Protein AF-A0A7Y9KCM2-F1 (afdb_monomer_lite)

Sequence (159 aa):
MSNALRYLGVLLLFGIGAVHLYEYFADHYRVVPVIGVLFVLNFAGAVVLALALAGPLRSLPGLSSVPVVGRAPHALVALGAIVFSLGTLIGLLISEQGALFGFHEYGYRTTVMLALGLESGVVVVLSAFLALEARRLRPPPGAGGSRASRRDQHVPPHR

pLDDT: mean 86.7, std 14.48, range [54.16, 98.75]

Secondary structure (DSSP, 8-state):
-HHHHHHHHHHHHHHHHHHHHHHHHHT-GGGSTTHHHHHHHHHHHHHHHHHHHHS-GGGSTTGGGSTTTTT-HHHHHHHHHHHHHHHHHHHHHHHHHS-BTTB---S--HHHHHHHHHHHHHHHHHHHHHHHHHHHHSPPTTTTSSSSSSSS--PPPP-

Organism: NCBI:txid46158

Radius of gyration: 23.72 Å; chains: 1; bounding box: 50×42×85 Å

Structure (mmCIF, N/CA/C/O backbone):
data_AF-A0A7Y9KCM2-F1
#
_entry.id   AF-A0A7Y9KCM2-F1
#
loop_
_atom_site.group_PDB
_atom_site.id
_atom_site.type_symbol
_atom_site.label_atom_id
_atom_site.label_alt_id
_atom_site.label_comp_id
_atom_site.label_asym_id
_atom_site.label_entity_id
_atom_site.label_seq_id
_atom_site.pdbx_PDB_ins_code
_atom_site.Cartn_x
_atom_site.Cartn_y
_atom_site.Cartn_z
_atom_site.occupancy
_atom_site.B_iso_or_equiv
_atom_site.auth_seq_id
_atom_site.auth_comp_id
_atom_site.auth_asym_id
_atom_site.auth_atom_id
_atom_site.pdbx_PDB_model_num
ATOM 1 N N . MET A 1 1 ? -17.278 -6.756 12.111 1.00 68.12 1 MET A N 1
ATOM 2 C CA . MET A 1 1 ? -17.131 -6.027 10.829 1.00 68.12 1 MET A CA 1
ATOM 3 C C . MET A 1 1 ? -15.779 -5.333 10.685 1.00 68.12 1 MET A C 1
ATOM 5 O O . MET A 1 1 ? -15.091 -5.670 9.736 1.00 68.12 1 MET A O 1
ATOM 9 N N . SER A 1 2 ? -15.333 -4.452 11.600 1.00 82.75 2 SER A N 1
ATOM 10 C CA . SER A 1 2 ? -14.021 -3.779 11.442 1.00 82.75 2 SER A CA 1
ATOM 11 C C . SER A 1 2 ? -12.842 -4.757 11.351 1.00 82.75 2 SER A C 1
ATOM 13 O O . SER A 1 2 ? -12.011 -4.620 10.464 1.00 82.75 2 SER A O 1
ATOM 15 N N . ASN A 1 3 ? -12.832 -5.828 12.151 1.00 89.31 3 ASN A N 1
ATOM 16 C CA . ASN A 1 3 ? -11.816 -6.881 12.017 1.00 89.31 3 ASN A CA 1
ATOM 17 C C . ASN A 1 3 ? -11.850 -7.610 10.664 1.00 89.31 3 ASN A C 1
ATOM 19 O O . ASN A 1 3 ? -10.796 -7.974 10.163 1.00 89.31 3 ASN A O 1
ATOM 23 N N . ALA A 1 4 ? -13.028 -7.801 10.060 1.00 95.25 4 ALA A N 1
ATOM 24 C CA . ALA A 1 4 ? -13.133 -8.4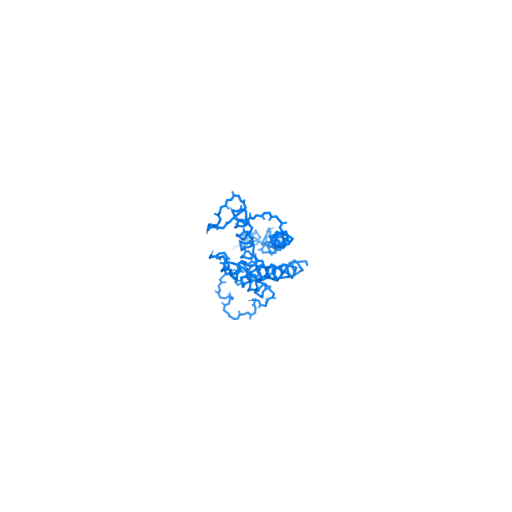38 8.746 1.00 95.25 4 ALA A CA 1
ATOM 25 C C . ALA A 1 4 ? -12.534 -7.540 7.654 1.00 95.25 4 ALA A C 1
ATOM 27 O O . ALA A 1 4 ? -11.733 -8.014 6.859 1.00 95.25 4 ALA A O 1
ATOM 28 N N . LEU A 1 5 ? -12.836 -6.235 7.678 1.00 96.94 5 LEU A N 1
ATOM 29 C CA . LEU A 1 5 ? -12.207 -5.256 6.782 1.00 96.94 5 LEU A CA 1
ATOM 30 C C . LEU A 1 5 ? -10.693 -5.177 7.004 1.00 96.94 5 LEU A C 1
ATOM 32 O O . LEU A 1 5 ? -9.939 -5.127 6.040 1.00 96.94 5 LEU A O 1
ATOM 36 N N . ARG A 1 6 ? -10.237 -5.235 8.263 1.00 96.19 6 ARG A N 1
ATOM 37 C CA . ARG A 1 6 ? -8.809 -5.287 8.596 1.00 96.19 6 ARG A CA 1
ATOM 38 C C . ARG A 1 6 ? -8.132 -6.487 7.937 1.00 96.19 6 ARG A C 1
ATOM 40 O O . ARG A 1 6 ? -7.131 -6.312 7.256 1.00 96.19 6 ARG A O 1
ATOM 47 N N . TYR A 1 7 ? -8.671 -7.692 8.123 1.00 97.62 7 TYR A N 1
ATOM 48 C CA . TYR A 1 7 ? -8.079 -8.907 7.558 1.00 97.62 7 TYR A CA 1
ATOM 49 C C . TYR A 1 7 ? -8.212 -8.989 6.037 1.00 97.62 7 TYR A C 1
ATOM 51 O O . TYR A 1 7 ? -7.297 -9.480 5.385 1.00 97.62 7 TYR A O 1
ATOM 59 N N . LEU A 1 8 ? -9.287 -8.455 5.457 1.00 98.31 8 LEU A N 1
ATOM 60 C CA . LEU A 1 8 ? -9.377 -8.290 4.009 1.00 98.31 8 LEU A CA 1
ATOM 61 C C . LEU A 1 8 ? -8.276 -7.348 3.502 1.00 98.31 8 LEU A C 1
ATOM 63 O O 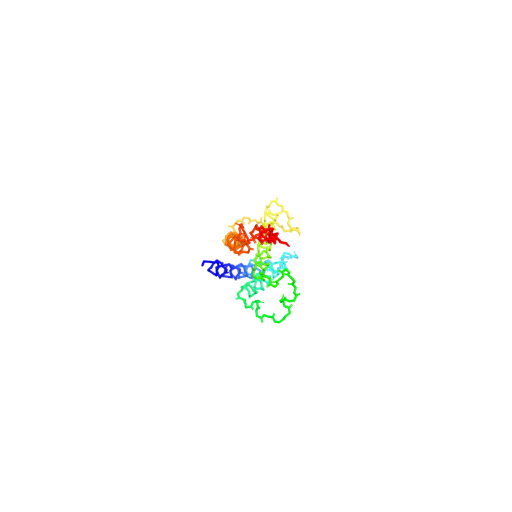. LEU A 1 8 ? -7.585 -7.687 2.551 1.00 98.31 8 LEU A O 1
ATOM 67 N N . GLY A 1 9 ? -8.045 -6.220 4.179 1.00 98.25 9 GLY A N 1
ATOM 68 C CA . GLY A 1 9 ? -6.932 -5.321 3.872 1.00 98.25 9 GLY A CA 1
ATOM 69 C C . GLY A 1 9 ? -5.561 -5.996 3.991 1.00 98.25 9 GLY A C 1
ATOM 70 O O . GLY A 1 9 ? -4.708 -5.779 3.140 1.00 98.25 9 GLY A O 1
ATOM 71 N N . VAL A 1 10 ? -5.363 -6.869 4.986 1.00 98.56 10 VAL A N 1
ATOM 72 C CA . VAL A 1 10 ? -4.147 -7.699 5.109 1.00 98.56 10 VAL A CA 1
ATOM 73 C C . VAL A 1 10 ? -3.969 -8.603 3.887 1.00 98.56 10 VAL A C 1
ATOM 75 O O . VAL A 1 10 ? -2.884 -8.639 3.314 1.00 98.56 10 VAL A O 1
ATOM 78 N N . LEU A 1 11 ? -5.020 -9.317 3.471 1.00 98.69 11 LEU A N 1
ATOM 79 C CA . LEU A 1 11 ? -4.966 -10.196 2.297 1.00 98.69 11 LEU A CA 1
ATOM 80 C C . LEU A 1 11 ? -4.658 -9.412 1.018 1.00 98.69 11 LEU A C 1
ATOM 82 O O . LEU A 1 11 ? -3.822 -9.838 0.226 1.00 98.69 11 LEU A O 1
ATOM 86 N N . LEU A 1 12 ? -5.293 -8.253 0.842 1.00 98.75 12 LEU A N 1
ATOM 87 C CA . LEU A 1 12 ? -5.053 -7.384 -0.306 1.00 98.75 12 LEU A CA 1
ATOM 88 C C . LEU A 1 12 ? -3.611 -6.858 -0.328 1.00 98.75 12 LEU A C 1
ATOM 90 O O . LEU A 1 12 ? -2.978 -6.918 -1.375 1.00 98.75 12 LEU A O 1
ATOM 94 N N . LEU A 1 13 ? -3.055 -6.427 0.811 1.00 98.75 13 LEU A N 1
ATOM 95 C CA . LEU A 1 13 ? -1.654 -5.994 0.911 1.00 98.75 13 LEU A CA 1
ATOM 96 C C . LEU A 1 13 ? -0.669 -7.122 0.572 1.00 98.75 13 LEU A C 1
ATOM 98 O O . LEU A 1 13 ? 0.304 -6.889 -0.142 1.00 98.75 13 LEU A O 1
ATOM 102 N N . PHE A 1 14 ? -0.928 -8.357 1.016 1.00 98.69 14 PHE A N 1
ATOM 103 C CA . PHE A 1 14 ? -0.125 -9.502 0.573 1.00 98.69 14 PHE A CA 1
ATOM 104 C C . PHE A 1 14 ? -0.248 -9.746 -0.934 1.00 98.69 14 PHE A C 1
ATOM 106 O O . PHE A 1 14 ? 0.758 -10.036 -1.578 1.00 98.69 14 PHE A O 1
ATOM 113 N N . GLY A 1 15 ? -1.445 -9.578 -1.501 1.00 98.56 15 GLY A N 1
ATOM 114 C CA . GLY A 1 15 ? -1.663 -9.608 -2.946 1.00 98.56 15 GLY A CA 1
ATOM 115 C C . GLY A 1 15 ? -0.822 -8.563 -3.683 1.00 98.56 15 GLY A C 1
ATOM 116 O O . GLY A 1 15 ? -0.124 -8.913 -4.629 1.00 98.56 15 GLY A O 1
ATOM 117 N N . ILE A 1 16 ? -0.829 -7.306 -3.220 1.00 98.62 16 ILE A N 1
ATOM 118 C CA . ILE A 1 16 ? -0.015 -6.216 -3.787 1.00 98.62 16 ILE A CA 1
ATOM 119 C C . ILE A 1 16 ? 1.460 -6.603 -3.774 1.00 98.62 16 ILE A C 1
ATOM 121 O O . ILE A 1 16 ? 2.130 -6.495 -4.800 1.00 98.62 16 ILE A O 1
ATOM 125 N N . GLY A 1 17 ? 1.955 -7.089 -2.632 1.00 98.19 17 GLY A N 1
ATOM 126 C CA . GLY A 1 17 ? 3.339 -7.528 -2.511 1.00 98.19 17 GLY A CA 1
ATOM 127 C C . GLY A 1 17 ? 3.674 -8.647 -3.498 1.00 98.19 17 GLY A C 1
ATOM 128 O O . GLY A 1 17 ? 4.680 -8.563 -4.199 1.00 98.19 17 GLY A O 1
ATOM 129 N N . ALA A 1 18 ? 2.822 -9.669 -3.599 1.00 98.31 18 ALA A N 1
ATOM 130 C CA . ALA A 1 18 ? 3.027 -10.780 -4.523 1.00 98.31 18 ALA A CA 1
ATOM 131 C C . ALA A 1 18 ? 3.079 -10.320 -5.989 1.00 98.31 18 ALA A C 1
ATOM 133 O O . ALA A 1 18 ? 3.964 -10.757 -6.723 1.00 98.31 18 ALA A O 1
ATOM 134 N N . VAL A 1 19 ? 2.181 -9.419 -6.402 1.00 97.81 19 VAL A N 1
ATOM 135 C CA . VAL A 1 19 ? 2.162 -8.877 -7.770 1.00 97.81 19 VAL A CA 1
ATOM 136 C C . VAL A 1 19 ? 3.410 -8.044 -8.048 1.00 97.81 19 VAL A C 1
ATOM 138 O O . VAL A 1 19 ? 4.078 -8.294 -9.041 1.00 97.81 19 VAL A O 1
ATOM 141 N N . HIS A 1 20 ? 3.809 -7.149 -7.145 1.00 96.94 20 HIS A N 1
ATOM 142 C CA . HIS A 1 20 ? 5.019 -6.345 -7.342 1.00 96.94 20 HIS A CA 1
ATOM 143 C C . HIS A 1 20 ? 6.295 -7.194 -7.382 1.00 96.94 20 HIS A C 1
ATOM 145 O O . HIS A 1 20 ? 7.205 -6.926 -8.165 1.00 96.94 20 HIS A O 1
ATOM 151 N N . LEU A 1 21 ? 6.371 -8.246 -6.561 1.00 97.38 21 LEU A N 1
ATOM 152 C CA . LEU A 1 21 ? 7.485 -9.189 -6.611 1.00 97.38 21 LEU A CA 1
ATOM 153 C C . LEU A 1 21 ? 7.494 -9.974 -7.929 1.00 97.38 21 LEU A C 1
ATOM 155 O O . LEU A 1 21 ? 8.562 -10.220 -8.490 1.00 97.38 21 LEU A O 1
ATOM 159 N N . TYR A 1 22 ? 6.316 -10.355 -8.429 1.00 97.12 22 TYR A N 1
ATOM 160 C CA . TYR A 1 22 ? 6.182 -10.988 -9.735 1.00 97.12 22 TYR A CA 1
ATOM 161 C C . TYR A 1 22 ? 6.661 -10.053 -10.847 1.00 97.12 22 TYR A C 1
ATOM 163 O O . TYR A 1 22 ? 7.543 -10.435 -11.606 1.00 97.12 22 TYR A O 1
ATOM 171 N N . GLU A 1 23 ? 6.163 -8.819 -10.901 1.00 93.62 23 GLU A N 1
ATOM 172 C CA . GLU A 1 23 ? 6.520 -7.828 -11.923 1.00 93.62 23 GLU A CA 1
ATOM 173 C C . GLU A 1 23 ? 8.020 -7.484 -11.894 1.00 93.62 23 GLU A C 1
ATOM 175 O O . GLU A 1 23 ? 8.665 -7.362 -12.938 1.00 93.62 23 GLU A O 1
ATOM 180 N N . TYR A 1 24 ? 8.627 -7.444 -10.703 1.00 95.44 24 TYR A N 1
ATOM 181 C CA . TYR A 1 24 ? 10.074 -7.286 -10.550 1.00 95.44 24 TYR A CA 1
ATOM 182 C C . TYR A 1 24 ? 10.872 -8.355 -11.320 1.00 95.44 24 TYR A C 1
ATOM 184 O O . TYR A 1 24 ? 11.844 -8.029 -12.011 1.00 95.44 24 TYR A O 1
ATOM 192 N N . PHE A 1 25 ? 10.472 -9.628 -11.218 1.00 95.00 25 PHE A N 1
ATOM 193 C CA . PHE A 1 25 ? 11.193 -10.750 -11.827 1.00 95.00 25 PHE A CA 1
ATOM 194 C C . PHE A 1 25 ? 10.705 -11.109 -13.232 1.00 95.00 25 PHE A C 1
ATOM 196 O O . PHE A 1 25 ? 11.519 -11.190 -14.152 1.00 95.00 25 PHE A O 1
ATOM 203 N N . ALA A 1 26 ? 9.409 -11.369 -13.387 1.00 89.31 26 ALA A N 1
ATOM 204 C CA . ALA A 1 26 ? 8.801 -11.906 -14.600 1.00 89.31 26 ALA A CA 1
ATOM 205 C C . ALA A 1 26 ? 8.690 -10.853 -15.707 1.00 89.31 26 ALA A C 1
ATOM 207 O O . ALA A 1 26 ? 8.933 -11.157 -16.874 1.00 89.31 26 ALA A O 1
ATOM 208 N N . ASP A 1 27 ? 8.429 -9.600 -15.336 1.00 84.44 27 ASP A N 1
ATOM 209 C CA . ASP A 1 27 ? 8.259 -8.495 -16.287 1.00 84.44 27 ASP A CA 1
ATOM 210 C C . ASP A 1 27 ? 9.510 -7.633 -16.429 1.00 84.44 27 ASP A C 1
ATOM 212 O O . ASP A 1 27 ? 9.494 -6.570 -17.041 1.00 84.44 27 ASP A O 1
ATOM 216 N N . HIS A 1 28 ? 10.632 -8.140 -15.916 1.00 84.62 28 HIS A N 1
ATOM 217 C CA . HIS A 1 28 ? 11.963 -7.581 -16.108 1.00 84.62 28 HIS A CA 1
ATOM 218 C C . HIS A 1 28 ? 12.159 -6.168 -15.528 1.00 84.62 28 HIS A C 1
ATOM 220 O O . HIS A 1 28 ? 13.193 -5.555 -15.797 1.00 84.62 28 HIS A O 1
ATOM 226 N N . TYR A 1 29 ? 11.285 -5.672 -14.641 1.00 89.50 29 TYR A N 1
ATOM 227 C CA . TYR A 1 29 ? 11.518 -4.375 -13.989 1.00 89.50 29 TYR A CA 1
ATOM 228 C C . TYR A 1 29 ? 12.804 -4.338 -13.156 1.00 89.50 29 TYR A C 1
ATOM 230 O O . TYR A 1 29 ? 13.370 -3.264 -12.964 1.00 89.50 29 TYR A O 1
ATOM 238 N N . ARG A 1 30 ? 13.346 -5.491 -12.734 1.00 93.31 30 ARG A N 1
ATOM 239 C CA . ARG A 1 30 ? 14.644 -5.576 -12.040 1.00 93.31 30 ARG A CA 1
ATOM 240 C C . ARG A 1 30 ? 15.817 -4.913 -12.769 1.00 93.31 30 ARG A C 1
ATOM 242 O O . ARG A 1 30 ? 16.774 -4.532 -12.102 1.00 93.31 30 ARG A O 1
ATOM 249 N N . VAL A 1 31 ? 15.781 -4.811 -14.103 1.00 92.94 31 VAL A N 1
ATOM 250 C CA . VAL A 1 31 ? 16.866 -4.185 -14.885 1.00 92.94 31 VAL A CA 1
ATOM 251 C C . VAL A 1 31 ? 16.625 -2.701 -15.163 1.00 92.94 31 VAL A C 1
ATOM 253 O O . VAL A 1 31 ? 17.507 -2.040 -15.704 1.00 92.94 31 VAL A O 1
ATOM 256 N N . VAL A 1 32 ? 15.457 -2.167 -14.795 1.00 91.62 32 VAL A N 1
ATOM 257 C CA . VAL A 1 32 ? 15.117 -0.757 -14.993 1.00 91.62 32 VAL A CA 1
ATOM 258 C C . VAL A 1 32 ? 15.674 0.057 -13.817 1.00 91.62 32 VAL A C 1
ATOM 260 O O . VAL A 1 32 ? 15.270 -0.176 -12.671 1.00 91.62 32 VAL A O 1
ATOM 263 N N . PRO A 1 33 ? 16.592 1.014 -14.060 1.00 91.94 33 PRO A N 1
ATOM 264 C CA . PRO A 1 33 ? 17.161 1.843 -13.002 1.00 91.94 33 PRO A CA 1
ATOM 265 C C . PRO A 1 33 ? 16.077 2.575 -12.206 1.00 91.94 33 PRO A C 1
ATOM 267 O O . PRO A 1 33 ? 15.114 3.072 -12.782 1.00 91.94 33 PRO A O 1
ATOM 270 N N . VAL A 1 34 ? 16.248 2.658 -10.881 1.00 95.12 34 VAL A N 1
ATOM 271 C CA . VAL A 1 34 ? 15.291 3.225 -9.904 1.00 95.12 34 VAL A CA 1
ATOM 272 C C . VAL A 1 34 ? 13.973 2.447 -9.799 1.00 95.12 34 VAL A C 1
ATOM 274 O O . VAL A 1 34 ? 13.622 2.023 -8.701 1.00 95.12 34 VAL A O 1
ATOM 277 N N . ILE A 1 35 ? 13.277 2.190 -10.908 1.00 93.75 35 ILE A N 1
ATOM 278 C CA . ILE A 1 35 ? 11.983 1.494 -10.937 1.00 93.75 35 ILE A CA 1
ATOM 279 C C . ILE A 1 35 ? 12.085 0.096 -10.334 1.00 93.75 35 ILE A C 1
ATOM 281 O O . ILE A 1 35 ? 11.309 -0.229 -9.441 1.00 93.75 35 ILE A O 1
ATOM 285 N N . GLY A 1 36 ? 13.089 -0.702 -10.711 1.00 93.75 36 GLY A N 1
ATOM 286 C CA . GLY A 1 36 ? 13.277 -2.029 -10.122 1.00 93.75 36 GLY A CA 1
ATOM 287 C C . GLY A 1 36 ? 13.417 -1.985 -8.596 1.00 93.75 36 GLY A C 1
ATOM 288 O O . GLY A 1 36 ? 12.850 -2.819 -7.895 1.00 93.75 36 GLY A O 1
ATOM 289 N N . VAL A 1 37 ? 14.109 -0.975 -8.058 1.00 96.62 37 VAL A N 1
ATOM 290 C CA . VAL A 1 37 ? 14.230 -0.784 -6.603 1.00 96.62 37 VAL A CA 1
ATOM 291 C C . VAL A 1 37 ? 12.878 -0.424 -5.988 1.00 96.62 37 VAL A C 1
ATOM 293 O O . VAL A 1 37 ? 12.524 -0.983 -4.953 1.00 96.62 37 VAL A O 1
ATOM 296 N N . LEU A 1 38 ? 12.097 0.453 -6.627 1.00 96.31 38 LEU A N 1
ATOM 297 C CA . LEU A 1 38 ? 10.756 0.814 -6.159 1.00 96.31 38 LEU A CA 1
ATOM 298 C C . LEU A 1 38 ? 9.819 -0.395 -6.098 1.00 96.31 38 LEU A C 1
ATOM 300 O O . LEU A 1 38 ? 9.085 -0.524 -5.126 1.00 96.31 38 LEU A O 1
ATOM 304 N N . PHE A 1 39 ? 9.897 -1.327 -7.048 1.00 96.31 39 PHE A N 1
ATOM 305 C CA . PHE A 1 39 ? 9.127 -2.575 -6.995 1.00 96.31 39 PHE A CA 1
ATOM 306 C C . PHE A 1 39 ? 9.483 -3.441 -5.778 1.00 96.31 39 PHE A C 1
ATOM 308 O O . PHE A 1 39 ? 8.592 -3.959 -5.101 1.00 96.31 39 PHE A O 1
ATOM 315 N N . VAL A 1 40 ? 10.772 -3.550 -5.439 1.00 97.56 40 VAL A N 1
ATOM 316 C CA . VAL A 1 40 ? 11.217 -4.254 -4.223 1.00 97.56 40 VAL A CA 1
ATOM 317 C C . VAL A 1 40 ? 10.744 -3.529 -2.963 1.00 97.56 40 VAL A C 1
ATOM 319 O O . VAL A 1 40 ? 10.292 -4.176 -2.017 1.00 97.56 40 VAL A O 1
ATOM 322 N N . LEU A 1 41 ? 10.815 -2.196 -2.944 1.00 98.12 41 LEU A N 1
ATOM 323 C CA . LEU A 1 41 ? 10.319 -1.391 -1.827 1.00 98.12 41 LEU A CA 1
ATOM 324 C C . LEU A 1 41 ? 8.798 -1.497 -1.679 1.00 98.12 41 LEU A C 1
ATOM 326 O O . LEU A 1 41 ? 8.320 -1.579 -0.550 1.00 98.12 41 LEU A O 1
ATOM 330 N N . ASN A 1 42 ? 8.046 -1.567 -2.779 1.00 97.88 42 ASN A N 1
ATOM 331 C CA . ASN A 1 42 ? 6.604 -1.788 -2.752 1.00 97.88 42 ASN A CA 1
ATOM 332 C C . ASN A 1 42 ? 6.277 -3.173 -2.193 1.00 97.88 42 ASN A C 1
ATOM 334 O O . ASN A 1 42 ? 5.441 -3.288 -1.298 1.00 97.88 42 ASN A O 1
ATOM 338 N N . PHE A 1 43 ? 6.982 -4.216 -2.640 1.00 98.25 43 PHE A N 1
ATOM 339 C CA . PHE A 1 43 ? 6.848 -5.557 -2.071 1.00 98.25 43 PHE A CA 1
ATOM 340 C C . PHE A 1 43 ? 7.121 -5.567 -0.561 1.00 98.25 43 PHE A C 1
ATOM 342 O O . PHE A 1 43 ? 6.271 -5.992 0.226 1.00 98.25 43 PHE A O 1
ATOM 349 N N . ALA A 1 44 ? 8.288 -5.070 -0.145 1.00 98.50 44 ALA A N 1
ATOM 350 C CA . ALA A 1 44 ? 8.690 -5.064 1.256 1.00 98.50 44 ALA A CA 1
ATOM 351 C C . ALA A 1 44 ? 7.739 -4.214 2.111 1.00 98.50 44 ALA A C 1
ATOM 353 O O . ALA A 1 44 ? 7.305 -4.652 3.177 1.00 98.50 44 ALA A O 1
ATOM 354 N N . GLY A 1 45 ? 7.369 -3.027 1.627 1.00 98.50 45 GLY A N 1
ATOM 355 C CA . GLY A 1 45 ? 6.434 -2.119 2.281 1.00 98.50 45 GLY A CA 1
ATOM 356 C C . GLY A 1 45 ? 5.060 -2.752 2.473 1.00 98.50 45 GLY A C 1
ATOM 357 O O . GLY A 1 45 ? 4.545 -2.761 3.593 1.00 98.50 45 GLY A O 1
ATOM 358 N N . ALA A 1 46 ? 4.500 -3.360 1.425 1.00 98.62 46 ALA A N 1
ATOM 359 C CA . ALA A 1 46 ? 3.208 -4.034 1.489 1.00 98.62 46 ALA A CA 1
ATOM 360 C C . ALA A 1 46 ? 3.219 -5.204 2.488 1.00 98.62 46 ALA A C 1
ATOM 362 O O . ALA A 1 46 ? 2.310 -5.311 3.313 1.00 98.62 46 ALA A O 1
ATOM 363 N N . VAL A 1 47 ? 4.271 -6.032 2.489 1.00 98.38 47 VAL A N 1
ATOM 364 C CA . VAL A 1 47 ? 4.430 -7.142 3.447 1.00 98.38 47 VAL A CA 1
ATOM 365 C C . VAL A 1 47 ? 4.553 -6.631 4.882 1.00 98.38 47 VAL A C 1
ATOM 367 O O . VAL A 1 47 ? 3.861 -7.128 5.771 1.00 98.38 47 VAL A O 1
ATOM 370 N N . VAL A 1 48 ? 5.390 -5.620 5.130 1.00 98.25 48 VAL A N 1
ATOM 371 C CA . VAL A 1 48 ? 5.564 -5.036 6.469 1.00 98.25 48 VAL A CA 1
ATOM 372 C C . VAL A 1 48 ? 4.248 -4.451 6.979 1.00 98.25 48 VAL A C 1
ATOM 374 O O . VAL A 1 48 ? 3.862 -4.714 8.119 1.00 98.25 48 VAL A O 1
ATOM 377 N N . LEU A 1 49 ? 3.524 -3.709 6.140 1.00 98.25 49 LEU A N 1
ATOM 378 C CA . LEU A 1 49 ? 2.222 -3.142 6.488 1.00 98.25 49 LEU A CA 1
ATOM 379 C C . LEU A 1 49 ? 1.172 -4.231 6.736 1.00 98.25 49 LEU A C 1
ATOM 381 O O . LEU A 1 49 ? 0.411 -4.119 7.697 1.00 98.25 49 LEU A O 1
ATOM 385 N N . ALA A 1 50 ? 1.153 -5.303 5.938 1.00 98.00 50 ALA A N 1
ATOM 386 C CA . ALA A 1 50 ? 0.258 -6.441 6.137 1.00 98.00 50 ALA A CA 1
ATOM 387 C C . ALA A 1 50 ? 0.520 -7.135 7.481 1.00 98.00 50 ALA A C 1
ATOM 389 O O . ALA A 1 50 ? -0.412 -7.368 8.255 1.00 98.00 50 ALA A O 1
ATOM 390 N N . LEU A 1 51 ? 1.788 -7.413 7.797 1.00 96.62 51 LEU A N 1
ATOM 391 C CA . LEU A 1 51 ? 2.196 -8.037 9.056 1.00 96.62 51 LEU A CA 1
ATOM 392 C C . LEU A 1 51 ? 1.888 -7.141 10.257 1.00 96.62 51 LEU A C 1
ATOM 394 O O . LEU A 1 51 ? 1.323 -7.614 11.245 1.00 96.62 51 LEU A O 1
ATOM 398 N N . ALA A 1 52 ? 2.193 -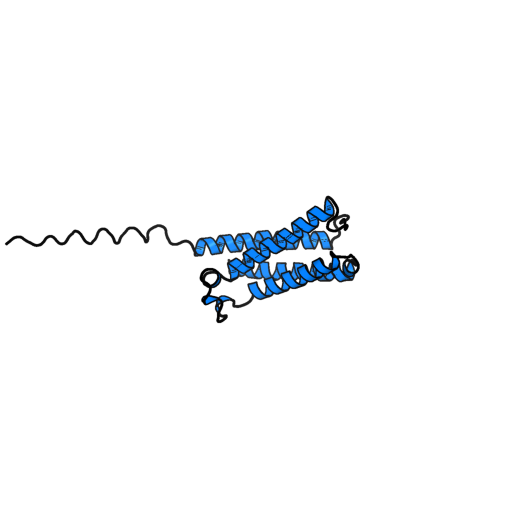5.845 10.165 1.00 94.88 52 ALA A N 1
ATOM 399 C CA . ALA A 1 52 ? 1.860 -4.877 11.203 1.00 94.88 52 ALA A CA 1
ATOM 400 C C . ALA A 1 52 ? 0.343 -4.814 11.427 1.00 94.88 52 ALA A C 1
ATOM 402 O O . ALA A 1 52 ? -0.125 -4.853 12.565 1.00 94.88 52 ALA A O 1
ATOM 403 N N . LEU A 1 53 ? -0.444 -4.780 10.349 1.00 94.94 53 LEU A N 1
ATOM 404 C CA . LEU A 1 53 ? -1.897 -4.713 10.432 1.00 94.94 53 LEU A CA 1
ATOM 405 C C . LEU A 1 53 ? -2.510 -6.014 10.968 1.00 94.94 53 LEU A C 1
ATOM 407 O O . LEU A 1 53 ? -3.515 -5.944 11.677 1.00 94.94 53 LEU A O 1
ATOM 411 N N . ALA A 1 54 ? -1.919 -7.177 10.683 1.00 94.75 54 ALA A N 1
ATOM 412 C CA . ALA A 1 54 ? -2.344 -8.476 11.204 1.00 94.75 54 ALA A CA 1
ATOM 413 C C . ALA A 1 54 ? -1.988 -8.656 12.689 1.00 94.75 54 ALA A C 1
ATOM 415 O O . ALA A 1 54 ? -2.802 -9.174 13.464 1.00 94.75 54 ALA A O 1
ATOM 416 N N . GLY A 1 55 ? -0.800 -8.193 13.083 1.00 90.69 55 GLY A N 1
ATOM 417 C CA . GLY A 1 55 ? -0.198 -8.427 14.389 1.00 90.69 55 GLY A CA 1
ATOM 418 C C . GLY A 1 55 ? -0.927 -7.779 15.578 1.00 90.69 55 GLY A C 1
ATOM 419 O O . GLY A 1 55 ? -1.732 -6.847 15.423 1.00 90.69 55 GLY A O 1
ATOM 420 N N . PRO A 1 56 ? -0.645 -8.249 16.809 1.00 84.44 56 PRO A N 1
ATOM 421 C CA . PRO A 1 56 ? -1.260 -7.751 18.037 1.00 84.44 56 PRO A CA 1
ATOM 422 C C . PRO A 1 56 ? -0.580 -6.462 18.539 1.00 84.44 56 PRO A C 1
ATOM 424 O O . PRO A 1 56 ? -0.045 -6.415 19.643 1.00 84.44 56 PRO A O 1
ATOM 427 N N . LEU A 1 57 ? -0.623 -5.380 17.749 1.00 79.62 57 LEU A N 1
ATOM 428 C CA . LEU A 1 57 ? 0.096 -4.122 18.036 1.00 79.62 57 LEU A CA 1
ATOM 429 C C . LEU A 1 57 ? -0.216 -3.499 19.409 1.00 79.62 57 LEU A C 1
ATOM 431 O O . LEU A 1 57 ? 0.628 -2.819 19.980 1.00 79.62 57 LEU A O 1
ATOM 435 N N . ARG A 1 58 ? -1.419 -3.727 19.953 1.00 70.25 58 ARG A N 1
ATOM 436 C CA . ARG A 1 58 ? -1.817 -3.222 21.281 1.00 70.25 58 ARG A CA 1
ATOM 437 C C . ARG A 1 58 ? -1.107 -3.919 22.443 1.00 70.25 58 ARG A C 1
ATOM 439 O O . ARG A 1 58 ? -1.076 -3.367 23.536 1.00 70.25 58 ARG A O 1
ATOM 446 N N . SER A 1 59 ? -0.569 -5.113 22.213 1.00 66.06 59 SER A N 1
ATOM 447 C CA . SER A 1 59 ? 0.105 -5.928 23.227 1.00 66.06 59 SER A CA 1
ATOM 448 C C . SER A 1 59 ? 1.620 -5.712 23.246 1.00 66.06 59 SER A C 1
ATOM 450 O O . SER A 1 59 ? 2.296 -6.298 24.085 1.00 66.06 59 SER A O 1
ATOM 452 N N . LEU A 1 60 ? 2.161 -4.896 22.332 1.00 69.94 60 LEU A N 1
ATOM 453 C CA . LEU A 1 60 ? 3.594 -4.623 22.254 1.00 69.94 60 LEU A CA 1
ATOM 454 C C . LEU A 1 60 ? 4.017 -3.615 23.340 1.00 69.94 60 LEU A C 1
ATOM 456 O O . LEU A 1 60 ? 3.512 -2.485 23.345 1.00 69.94 60 LEU A O 1
ATOM 460 N N . PRO A 1 61 ? 4.955 -3.982 24.237 1.00 58.16 61 PRO A N 1
ATOM 461 C CA . PRO A 1 61 ? 5.496 -3.057 25.227 1.00 58.16 61 PRO A CA 1
ATOM 462 C C . PRO A 1 61 ? 6.180 -1.875 24.520 1.00 58.16 61 PRO A C 1
ATOM 464 O O . PRO A 1 61 ? 7.029 -2.079 23.658 1.00 58.16 61 PRO A O 1
ATOM 467 N N . GLY A 1 62 ? 5.803 -0.639 24.861 1.00 64.06 62 GLY A N 1
ATOM 468 C CA . GLY A 1 62 ? 6.421 0.590 24.337 1.00 64.06 62 GLY A CA 1
ATOM 469 C C . GLY A 1 62 ? 5.552 1.400 23.367 1.00 64.06 62 GLY A C 1
ATOM 470 O O . GLY A 1 62 ? 5.621 2.628 23.387 1.00 64.06 62 GLY A O 1
ATOM 471 N N . LEU A 1 63 ? 4.659 0.768 22.592 1.00 60.47 63 LEU A N 1
ATOM 472 C CA . LEU A 1 63 ? 3.719 1.501 21.719 1.00 60.47 63 LEU A CA 1
ATOM 473 C C . LEU A 1 63 ? 2.627 2.233 22.516 1.00 60.47 63 LEU A C 1
ATOM 475 O O . LEU A 1 63 ? 2.135 3.278 22.091 1.00 60.47 63 LEU A O 1
ATOM 479 N N . SER A 1 64 ? 2.262 1.699 23.683 1.00 56.56 64 SER A N 1
ATOM 480 C CA . SER A 1 64 ? 1.291 2.288 24.612 1.00 56.56 64 SER A CA 1
ATOM 481 C C . SER A 1 64 ? 1.765 3.601 25.242 1.00 56.56 64 SER A C 1
ATOM 483 O O . SER A 1 64 ? 0.934 4.395 25.678 1.00 56.56 64 SER A O 1
ATOM 485 N N . SER A 1 65 ? 3.077 3.850 25.263 1.00 58.53 65 SER A N 1
ATOM 486 C CA . SER A 1 65 ? 3.682 5.057 25.835 1.00 58.53 65 SER A CA 1
ATOM 487 C C . SER A 1 65 ? 3.560 6.280 24.919 1.00 58.53 65 SER A C 1
ATOM 489 O O . SER A 1 65 ? 3.719 7.408 25.379 1.00 58.53 65 SER A O 1
ATOM 491 N N . VAL A 1 66 ? 3.259 6.083 23.629 1.00 62.94 66 VAL A N 1
ATOM 492 C CA . VAL A 1 66 ? 3.064 7.173 22.666 1.00 62.94 66 VAL A CA 1
ATOM 493 C C . VAL A 1 66 ? 1.569 7.528 22.612 1.00 62.94 66 VAL A C 1
ATOM 495 O O . VAL A 1 66 ? 0.772 6.704 22.154 1.00 62.94 66 VAL A O 1
ATOM 498 N N . PRO A 1 67 ? 1.145 8.744 23.019 1.00 58.00 67 PRO A N 1
ATOM 499 C CA . PRO A 1 67 ? -0.273 9.076 23.228 1.00 58.00 67 PRO A CA 1
ATOM 500 C C . PRO A 1 67 ? -1.180 8.869 22.004 1.00 58.00 67 PRO A C 1
ATOM 502 O O . PRO A 1 67 ? -2.351 8.515 22.146 1.00 58.00 67 PRO A O 1
ATOM 505 N N . VAL A 1 68 ? -0.641 9.086 20.798 1.00 62.03 68 VAL A N 1
ATOM 506 C CA . VAL A 1 68 ? -1.370 8.941 19.525 1.00 62.03 68 VAL A CA 1
ATOM 507 C C . VAL A 1 68 ? -1.434 7.474 19.079 1.00 62.03 68 VAL A C 1
ATOM 509 O O . VAL A 1 68 ? -2.482 7.009 18.635 1.00 62.03 68 VAL A O 1
ATOM 512 N N . VAL A 1 69 ? -0.343 6.721 19.255 1.00 63.47 69 VAL A N 1
ATOM 513 C CA . VAL A 1 69 ? -0.230 5.315 18.823 1.00 63.47 69 VAL A CA 1
ATOM 514 C C . VAL A 1 69 ? -0.970 4.376 19.775 1.00 63.47 69 VAL A C 1
ATOM 516 O O . VAL A 1 69 ? -1.626 3.440 19.323 1.00 63.47 69 VAL A O 1
ATOM 519 N N . GLY A 1 70 ? -0.951 4.657 21.080 1.00 60.97 70 GLY A N 1
ATOM 520 C CA . GLY A 1 70 ? -1.557 3.803 22.102 1.00 60.97 70 GLY A CA 1
ATOM 521 C C . GLY A 1 70 ? -3.083 3.671 22.007 1.00 60.97 70 GLY A C 1
ATOM 522 O O . GLY A 1 70 ? -3.635 2.651 22.415 1.00 60.97 70 GLY A O 1
ATOM 523 N N . ARG A 1 71 ? -3.792 4.656 21.431 1.00 69.19 71 ARG A N 1
ATOM 524 C CA . ARG A 1 71 ? -5.265 4.609 21.315 1.00 69.19 71 ARG A CA 1
ATOM 525 C C . ARG A 1 71 ? -5.747 3.715 20.169 1.00 69.19 71 ARG A C 1
ATOM 527 O O . ARG A 1 71 ? -6.699 2.946 20.336 1.00 69.19 71 ARG A O 1
ATOM 534 N N . ALA A 1 72 ? -5.101 3.796 19.008 1.00 80.00 72 ALA A N 1
ATOM 535 C CA . ALA A 1 72 ? -5.553 3.108 17.798 1.00 80.00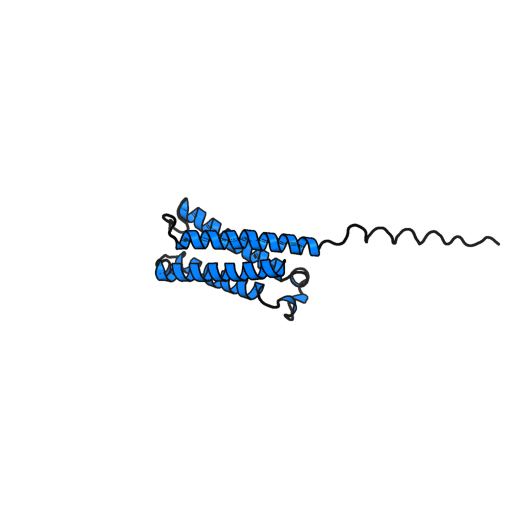 72 ALA A CA 1
ATOM 536 C C . ALA A 1 72 ? -4.382 2.752 16.859 1.00 80.00 72 ALA A C 1
ATOM 538 O O . ALA A 1 72 ? -4.302 3.277 15.748 1.00 80.00 72 ALA A O 1
ATOM 539 N N . PRO A 1 73 ? -3.481 1.837 17.264 1.00 85.56 73 PRO A N 1
ATOM 540 C CA . PRO A 1 73 ? -2.266 1.549 16.498 1.00 85.56 73 PRO A CA 1
ATOM 541 C C . PRO A 1 73 ? -2.583 1.002 15.099 1.00 85.56 73 PRO A C 1
ATOM 543 O O . PRO A 1 73 ? -1.993 1.433 14.113 1.00 85.56 73 PRO A O 1
ATOM 546 N N . HIS A 1 74 ? -3.592 0.134 14.980 1.00 91.12 74 HIS A N 1
ATOM 547 C CA . HIS A 1 74 ? -4.046 -0.389 13.688 1.00 91.12 74 HIS A CA 1
ATOM 548 C C . HIS A 1 74 ? -4.637 0.682 12.767 1.00 91.12 74 HIS A C 1
ATOM 550 O O . HIS A 1 74 ? -4.555 0.528 11.554 1.00 91.12 74 HIS A O 1
ATOM 556 N N . ALA A 1 75 ? -5.207 1.767 13.305 1.00 91.38 75 ALA A N 1
ATOM 557 C CA . ALA A 1 75 ? -5.706 2.869 12.483 1.00 91.38 75 ALA A CA 1
ATOM 558 C C . ALA A 1 75 ? -4.548 3.662 11.857 1.00 91.38 75 ALA A C 1
ATOM 560 O O . ALA A 1 75 ? -4.615 4.036 10.692 1.00 91.38 75 ALA A O 1
ATOM 561 N N . LEU A 1 76 ? -3.448 3.860 12.586 1.00 91.81 76 LEU A N 1
ATOM 562 C CA . LEU A 1 76 ? -2.258 4.501 12.020 1.00 91.81 76 LEU A CA 1
ATOM 563 C C . LEU A 1 76 ? -1.616 3.641 10.932 1.00 91.81 76 LEU A C 1
ATOM 565 O O . LEU A 1 76 ? -1.278 4.157 9.871 1.00 91.81 76 LEU A O 1
ATOM 569 N N . VAL A 1 77 ? -1.510 2.329 11.161 1.00 95.50 77 VAL A N 1
ATOM 570 C CA . VAL A 1 77 ? -1.004 1.398 10.140 1.00 95.50 77 VAL A CA 1
ATOM 571 C C . VAL A 1 77 ? -1.916 1.381 8.915 1.00 95.50 77 VAL A C 1
ATOM 573 O O . VAL A 1 77 ? -1.421 1.444 7.795 1.00 95.50 77 VAL A O 1
ATOM 576 N N . ALA A 1 78 ? -3.238 1.358 9.106 1.00 96.69 78 ALA A N 1
ATOM 577 C CA . ALA A 1 78 ? -4.186 1.414 7.998 1.00 96.69 78 ALA A CA 1
ATOM 578 C C . ALA A 1 78 ? -4.081 2.729 7.209 1.00 96.69 78 ALA A C 1
ATOM 580 O O . ALA A 1 78 ? -4.095 2.698 5.984 1.00 96.69 78 ALA A O 1
ATOM 581 N N . LEU A 1 79 ? -3.913 3.871 7.884 1.00 97.12 79 LEU A N 1
ATOM 582 C CA . LEU A 1 79 ? -3.671 5.152 7.219 1.00 97.12 79 LEU A CA 1
ATOM 583 C C . LEU A 1 79 ? -2.362 5.133 6.420 1.00 97.12 79 LEU A C 1
ATOM 585 O O . LEU A 1 79 ? -2.349 5.552 5.267 1.00 97.12 79 LEU A O 1
ATOM 589 N N . GLY A 1 80 ? -1.286 4.601 7.005 1.00 97.75 80 GLY A N 1
ATOM 590 C CA . GLY A 1 80 ? -0.012 4.413 6.313 1.00 97.75 80 GLY A CA 1
ATOM 591 C C . GLY A 1 80 ? -0.152 3.535 5.070 1.00 97.75 80 GLY A C 1
ATOM 592 O O . GLY A 1 80 ? 0.358 3.894 4.016 1.00 97.75 80 GLY A O 1
ATOM 593 N N . ALA A 1 81 ? -0.909 2.440 5.158 1.00 98.44 81 ALA A N 1
ATOM 594 C CA . ALA A 1 81 ? -1.180 1.554 4.028 1.00 98.44 81 ALA A CA 1
ATOM 595 C C . ALA A 1 81 ? -2.020 2.210 2.920 1.00 98.44 81 ALA A C 1
ATOM 597 O O . ALA A 1 81 ? -1.780 1.947 1.742 1.00 98.44 81 ALA A O 1
ATOM 598 N N . ILE A 1 82 ? -2.961 3.092 3.274 1.00 98.62 82 ILE A N 1
ATOM 599 C CA . ILE A 1 82 ? -3.713 3.895 2.299 1.00 98.62 82 ILE A CA 1
ATOM 600 C C . ILE A 1 82 ? -2.778 4.866 1.582 1.00 98.62 82 ILE A C 1
ATOM 602 O O . ILE A 1 82 ? -2.771 4.900 0.358 1.00 98.62 82 ILE A O 1
ATOM 606 N N . VAL A 1 83 ? -1.972 5.631 2.324 1.00 98.56 83 VAL A N 1
ATOM 607 C CA . VAL A 1 83 ? -1.023 6.590 1.734 1.00 98.56 83 VAL A CA 1
ATOM 608 C C . VAL A 1 83 ? -0.004 5.874 0.851 1.00 98.56 83 VAL A C 1
ATOM 610 O O . VAL A 1 83 ? 0.265 6.332 -0.254 1.00 98.56 83 VAL A O 1
ATOM 613 N N . PHE A 1 84 ? 0.510 4.732 1.307 1.00 98.56 84 PHE A N 1
ATOM 614 C CA . PHE A 1 84 ? 1.390 3.865 0.530 1.00 98.56 84 PHE A CA 1
ATOM 615 C C . PHE A 1 84 ? 0.739 3.446 -0.797 1.00 98.56 84 PHE A C 1
ATOM 617 O O . PHE A 1 84 ? 1.308 3.717 -1.848 1.00 98.56 84 PHE A O 1
ATOM 624 N N . SER A 1 85 ? -0.476 2.886 -0.758 1.00 98.44 85 SER A N 1
ATOM 625 C CA . SER A 1 85 ? -1.176 2.410 -1.967 1.00 98.44 85 SER A CA 1
ATOM 626 C C . SER A 1 85 ? -1.587 3.554 -2.901 1.00 98.44 85 SER A C 1
ATOM 628 O O . SER A 1 85 ? -1.606 3.404 -4.113 1.00 98.44 85 SER A O 1
ATOM 630 N N . LEU A 1 86 ? -1.907 4.734 -2.363 1.00 98.50 86 LEU A N 1
ATOM 631 C CA . LEU A 1 86 ? -2.134 5.921 -3.190 1.00 98.50 86 LEU A CA 1
ATOM 632 C C . LEU A 1 86 ? -0.841 6.387 -3.861 1.00 98.50 86 LEU A C 1
ATOM 634 O O . LEU A 1 86 ? -0.875 6.807 -5.010 1.00 98.50 86 LEU A O 1
ATOM 638 N N . GLY A 1 87 ? 0.292 6.310 -3.162 1.00 98.06 87 GLY A N 1
ATOM 639 C CA . GLY A 1 87 ? 1.598 6.642 -3.722 1.00 98.06 87 GLY A CA 1
ATOM 640 C C . GLY A 1 87 ? 1.968 5.747 -4.904 1.00 98.06 87 GLY A C 1
ATOM 641 O O . GLY A 1 87 ? 2.464 6.255 -5.907 1.00 98.06 87 GLY A O 1
ATOM 642 N N . THR A 1 88 ? 1.678 4.447 -4.822 1.00 96.88 88 THR A N 1
ATOM 643 C CA . THR A 1 88 ? 1.924 3.511 -5.927 1.00 96.88 88 THR A CA 1
ATOM 644 C C . THR A 1 88 ? 0.987 3.763 -7.111 1.00 96.88 88 THR A C 1
ATOM 646 O O . THR A 1 88 ? 1.475 3.913 -8.230 1.00 96.88 88 THR A O 1
ATOM 649 N N . LEU A 1 89 ? -0.313 3.974 -6.867 1.00 97.00 89 LEU A N 1
ATOM 650 C CA . LEU A 1 89 ? -1.289 4.367 -7.896 1.00 97.00 89 LEU A CA 1
ATOM 651 C C . LEU A 1 89 ? -0.912 5.678 -8.604 1.00 97.00 89 LEU A C 1
ATOM 653 O O . LEU A 1 89 ? -0.989 5.780 -9.827 1.00 97.00 89 LEU A O 1
ATOM 657 N N . ILE A 1 90 ? -0.498 6.695 -7.843 1.00 97.19 90 ILE A N 1
ATOM 658 C CA . ILE A 1 90 ? -0.047 7.979 -8.396 1.00 97.19 90 ILE A CA 1
ATOM 659 C C . ILE A 1 90 ? 1.240 7.783 -9.203 1.00 97.19 90 ILE A C 1
ATOM 661 O O . ILE A 1 90 ? 1.373 8.365 -10.277 1.00 97.19 90 ILE A O 1
ATOM 665 N N . GLY A 1 91 ? 2.172 6.959 -8.716 1.00 95.12 91 GLY A N 1
ATOM 666 C CA . GLY A 1 91 ? 3.386 6.603 -9.446 1.00 95.12 91 GLY A CA 1
ATOM 667 C C . GLY A 1 91 ? 3.074 5.972 -10.803 1.00 95.12 91 GLY A C 1
ATOM 668 O O . GLY A 1 91 ? 3.612 6.424 -11.815 1.00 95.12 91 GLY A O 1
ATOM 669 N N . LEU A 1 92 ? 2.149 5.008 -10.834 1.00 93.88 92 LEU A N 1
ATOM 670 C CA . LEU A 1 92 ? 1.664 4.392 -12.069 1.00 93.88 92 LEU A CA 1
ATOM 671 C C . LEU A 1 92 ? 1.070 5.444 -13.015 1.00 93.88 92 LEU A C 1
ATOM 673 O O . LEU A 1 92 ? 1.511 5.543 -14.157 1.00 93.88 92 LEU A O 1
ATOM 677 N N . LEU A 1 93 ? 0.154 6.287 -12.526 1.00 94.31 93 LEU A N 1
ATOM 678 C CA . LEU A 1 93 ? -0.482 7.337 -13.329 1.00 94.31 93 LEU A CA 1
ATOM 679 C C . LEU A 1 93 ? 0.539 8.308 -13.941 1.00 94.31 93 LEU A C 1
ATOM 681 O O . LEU A 1 93 ? 0.426 8.674 -15.110 1.00 94.31 93 LEU A O 1
ATOM 685 N N . ILE A 1 94 ? 1.553 8.712 -13.169 1.00 95.50 94 ILE A N 1
ATOM 686 C CA . ILE A 1 94 ? 2.637 9.569 -13.666 1.00 95.50 94 ILE A CA 1
ATOM 687 C C . ILE A 1 94 ? 3.440 8.838 -14.746 1.00 95.50 94 ILE A C 1
ATOM 689 O O . ILE A 1 94 ? 3.739 9.439 -15.775 1.00 95.50 94 ILE A O 1
ATOM 693 N N . SER A 1 95 ? 3.772 7.561 -14.530 1.00 93.56 95 SER A N 1
ATOM 694 C CA . SER A 1 95 ? 4.515 6.753 -15.504 1.00 93.56 95 SER A CA 1
ATOM 695 C C . SER A 1 95 ? 3.718 6.416 -16.767 1.00 93.56 95 SER A C 1
ATOM 697 O O . SER A 1 95 ? 4.323 6.124 -17.790 1.00 93.56 95 SER A O 1
ATOM 699 N N . GLU A 1 96 ? 2.386 6.467 -16.725 1.00 91.56 96 GLU A N 1
ATOM 700 C CA . GLU A 1 96 ? 1.517 6.248 -17.888 1.00 91.56 96 GLU A CA 1
ATOM 701 C C . GLU A 1 96 ? 1.300 7.536 -18.693 1.00 91.56 96 GLU A C 1
ATOM 703 O O . GLU A 1 96 ? 1.261 7.507 -19.918 1.00 91.56 96 GLU A O 1
ATOM 708 N N . GLN A 1 97 ? 1.156 8.688 -18.029 1.00 91.44 97 GLN A N 1
ATOM 709 C CA . GLN A 1 97 ? 0.959 9.979 -18.708 1.00 91.44 97 GLN A CA 1
ATOM 710 C C . GLN A 1 97 ? 2.272 10.589 -19.215 1.00 91.44 97 GLN A C 1
ATOM 712 O O . GLN A 1 97 ? 2.269 11.425 -20.118 1.00 91.44 97 GLN A O 1
ATOM 717 N N . GLY A 1 98 ? 3.398 10.186 -18.632 1.00 89.50 98 GLY A N 1
ATOM 718 C CA . GLY A 1 98 ? 4.735 10.644 -18.983 1.00 89.50 98 GLY A CA 1
ATOM 719 C C . GLY A 1 98 ? 5.794 9.718 -18.396 1.00 89.50 98 GLY A C 1
ATOM 720 O O . GLY A 1 98 ? 5.518 8.569 -18.088 1.00 89.50 98 GLY A O 1
ATOM 721 N N . ALA A 1 99 ? 7.025 10.192 -18.227 1.00 89.19 99 ALA A N 1
ATOM 722 C CA . ALA A 1 99 ? 8.087 9.350 -17.683 1.00 89.19 99 ALA A CA 1
ATOM 723 C C . ALA A 1 99 ? 8.258 9.553 -16.170 1.00 89.19 99 ALA A C 1
ATOM 725 O O . ALA A 1 99 ? 8.544 10.661 -15.713 1.00 89.19 99 ALA A O 1
ATOM 726 N N . LEU A 1 100 ? 8.187 8.472 -15.394 1.00 92.50 100 LEU A N 1
ATOM 727 C CA . LEU A 1 100 ? 8.604 8.444 -13.996 1.00 92.50 100 LEU A CA 1
ATOM 728 C C . LEU A 1 100 ? 10.067 7.989 -13.930 1.00 92.50 100 LEU A C 1
ATOM 730 O O . LEU A 1 100 ? 10.387 6.856 -14.269 1.00 92.50 100 LEU A O 1
ATOM 734 N N . PHE A 1 101 ? 10.978 8.880 -13.534 1.00 93.00 101 PHE A N 1
ATOM 735 C CA . PHE A 1 101 ? 12.428 8.607 -13.527 1.00 93.00 101 PHE A CA 1
ATOM 736 C C . PHE A 1 101 ? 12.982 8.126 -14.886 1.00 93.00 101 PHE A C 1
ATOM 738 O O . PHE A 1 101 ? 13.927 7.344 -14.940 1.00 93.00 101 PHE A O 1
ATOM 745 N N . GLY A 1 102 ? 12.391 8.591 -15.993 1.00 89.69 102 GLY A N 1
ATOM 746 C CA . GLY A 1 102 ? 12.766 8.171 -17.349 1.00 89.69 102 GLY A CA 1
ATOM 747 C C . GLY A 1 102 ? 12.108 6.869 -17.823 1.00 89.69 102 GLY A C 1
ATOM 748 O O . GLY A 1 102 ? 12.308 6.490 -18.973 1.00 89.69 102 GLY A O 1
ATOM 749 N N . PHE A 1 103 ? 11.305 6.210 -16.984 1.00 91.31 103 PHE A N 1
ATOM 750 C CA . PHE A 1 103 ? 10.502 5.045 -17.350 1.00 91.31 103 PHE A CA 1
ATOM 751 C C . PHE A 1 103 ? 9.071 5.452 -17.713 1.00 91.31 103 PHE A C 1
ATOM 753 O O . PHE A 1 103 ? 8.430 6.187 -16.964 1.00 91.31 103 PHE A O 1
ATOM 760 N N . HIS A 1 104 ? 8.575 4.956 -18.844 1.00 92.38 104 HIS A N 1
ATOM 761 C CA . HIS A 1 104 ? 7.203 5.158 -19.303 1.00 92.38 104 HIS A CA 1
ATOM 762 C C . HIS A 1 104 ? 6.511 3.796 -19.365 1.00 92.38 104 HIS A C 1
ATOM 764 O O . HIS A 1 104 ? 7.028 2.878 -20.006 1.00 92.38 104 HIS A O 1
ATOM 770 N N . GLU A 1 105 ? 5.390 3.660 -18.662 1.00 89.06 105 GLU A N 1
ATOM 771 C CA . GLU A 1 105 ? 4.589 2.442 -18.639 1.00 89.06 105 GLU A CA 1
ATOM 772 C C . GLU A 1 105 ? 3.702 2.389 -19.883 1.00 89.06 105 GLU A C 1
ATOM 774 O O . GLU A 1 105 ? 2.993 3.347 -20.192 1.00 89.06 105 GLU A O 1
ATOM 779 N N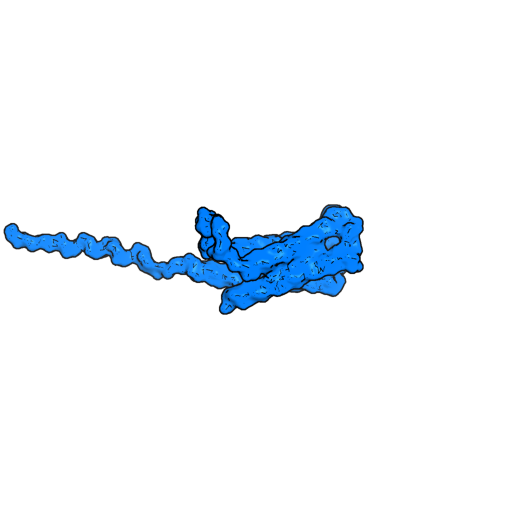 . TYR A 1 106 ? 3.728 1.262 -20.597 1.00 84.69 106 TYR A N 1
ATOM 780 C CA . TYR A 1 106 ? 2.989 1.109 -21.846 1.00 84.69 106 TYR A CA 1
ATOM 781 C C . TYR A 1 106 ? 1.896 0.055 -21.705 1.00 84.69 106 TYR A C 1
ATOM 783 O O . TYR A 1 106 ? 2.125 -1.149 -21.841 1.00 84.69 106 TYR A O 1
ATOM 791 N N . GLY A 1 107 ? 0.668 0.543 -21.545 1.00 79.88 107 GLY A N 1
ATOM 792 C CA . GLY A 1 107 ? -0.540 -0.267 -21.610 1.00 79.88 107 GLY A CA 1
ATOM 793 C C . GLY A 1 107 ? -0.839 -1.072 -20.346 1.00 79.88 107 GLY A C 1
ATOM 794 O O . GLY A 1 107 ? -0.064 -1.158 -19.400 1.00 79.88 107 GLY A O 1
ATOM 795 N N . TYR A 1 108 ? -2.020 -1.688 -20.347 1.00 78.25 108 TYR A N 1
ATOM 796 C CA . TYR A 1 108 ? -2.548 -2.419 -19.200 1.00 78.25 108 TYR A CA 1
ATOM 797 C C . TYR A 1 108 ? -2.381 -3.918 -19.392 1.00 78.25 108 TYR A C 1
ATOM 799 O O . TYR A 1 108 ? -3.293 -4.628 -19.822 1.00 78.25 108 TYR A O 1
ATOM 807 N N . ARG A 1 109 ? -1.190 -4.409 -19.060 1.00 89.06 109 ARG A N 1
ATOM 808 C CA . ARG A 1 109 ? -0.960 -5.845 -18.902 1.00 89.06 109 ARG A CA 1
ATOM 809 C C . ARG A 1 109 ? -1.803 -6.378 -17.738 1.00 89.06 109 ARG A C 1
ATOM 811 O O . ARG A 1 109 ? -2.148 -5.643 -16.812 1.00 89.06 109 ARG A O 1
ATOM 818 N N . THR A 1 110 ? -2.118 -7.672 -17.762 1.00 91.88 110 THR A N 1
ATOM 819 C CA . THR A 1 110 ? -2.966 -8.305 -16.737 1.00 91.88 110 THR A CA 1
ATOM 820 C C . THR A 1 110 ? -2.435 -8.094 -15.316 1.00 91.88 110 THR A C 1
ATOM 822 O O . THR A 1 110 ? -3.228 -7.912 -14.395 1.00 91.88 110 THR A O 1
ATOM 825 N N . THR A 1 111 ? -1.110 -8.078 -15.129 1.00 91.75 111 THR A N 1
ATOM 826 C CA . THR A 1 111 ? -0.483 -7.830 -13.820 1.00 91.75 111 THR A CA 1
ATOM 827 C C . THR A 1 111 ? -0.718 -6.400 -13.335 1.00 91.75 111 THR A C 1
ATOM 829 O O . THR A 1 111 ? -1.127 -6.227 -12.192 1.00 91.75 111 THR A O 1
ATOM 832 N N . VAL A 1 112 ? -0.604 -5.406 -14.223 1.00 92.31 112 VAL A N 1
ATOM 833 C CA . VAL A 1 112 ? -0.866 -3.990 -13.922 1.00 92.31 112 VAL A CA 1
ATOM 834 C C . VAL A 1 112 ? -2.333 -3.781 -13.548 1.00 92.31 112 VAL A C 1
ATOM 836 O O . VAL A 1 112 ? -2.632 -3.131 -12.551 1.00 92.31 112 VAL A O 1
ATOM 839 N N . MET A 1 113 ? -3.271 -4.388 -14.286 1.00 95.62 113 MET A N 1
ATOM 840 C CA . MET A 1 113 ? -4.697 -4.337 -13.925 1.00 95.62 113 MET A CA 1
ATOM 841 C C . MET A 1 113 ? -4.971 -4.979 -12.559 1.00 95.62 113 MET A C 1
ATOM 843 O O . MET A 1 113 ? -5.779 -4.470 -11.779 1.00 95.62 113 MET A O 1
ATOM 847 N N . LEU A 1 114 ? -4.299 -6.095 -12.261 1.00 96.44 114 LEU A N 1
ATOM 848 C CA . LEU A 1 114 ? -4.415 -6.766 -10.972 1.00 96.44 114 LEU A CA 1
ATOM 849 C C . LEU A 1 114 ? -3.840 -5.904 -9.839 1.00 96.44 114 LEU A C 1
ATOM 851 O O . LEU A 1 114 ? -4.495 -5.770 -8.806 1.00 96.44 114 LEU A O 1
ATOM 855 N N . ALA A 1 115 ? -2.672 -5.287 -10.038 1.00 95.62 115 ALA A N 1
ATOM 856 C CA . ALA A 1 115 ? -2.074 -4.344 -9.096 1.00 95.62 115 ALA A CA 1
ATOM 857 C C . ALA A 1 115 ? -3.026 -3.172 -8.821 1.00 95.62 115 ALA A C 1
ATOM 859 O O . ALA A 1 115 ? -3.399 -2.951 -7.669 1.00 95.62 115 ALA A O 1
ATOM 860 N N . LEU A 1 116 ? -3.530 -2.522 -9.876 1.00 96.44 116 LEU A N 1
ATOM 861 C CA . LEU A 1 116 ? -4.494 -1.422 -9.794 1.00 96.44 116 LEU A CA 1
ATOM 862 C C . LEU A 1 116 ? -5.737 -1.811 -8.978 1.00 96.44 116 LEU A C 1
ATOM 864 O O . LEU A 1 116 ? -6.182 -1.060 -8.106 1.00 96.44 116 LEU A O 1
ATOM 868 N N . GLY A 1 117 ? -6.299 -2.995 -9.241 1.00 98.19 117 GLY A N 1
ATOM 869 C CA . GLY A 1 117 ? -7.470 -3.509 -8.532 1.00 98.19 117 GLY A CA 1
ATOM 870 C C . GLY A 1 117 ? -7.197 -3.786 -7.053 1.00 98.19 117 GLY A C 1
ATOM 871 O O . GLY A 1 117 ? -8.012 -3.433 -6.198 1.00 98.19 117 GLY A O 1
ATOM 872 N N . LEU A 1 118 ? -6.044 -4.377 -6.733 1.00 98.56 118 LEU A N 1
ATOM 873 C CA . LEU A 1 118 ? -5.642 -4.666 -5.357 1.00 98.56 118 LEU A CA 1
ATOM 874 C C . LEU A 1 118 ? -5.362 -3.385 -4.564 1.00 98.56 118 LEU A C 1
ATOM 876 O O . LEU A 1 118 ? -5.858 -3.247 -3.447 1.00 98.56 118 LEU A O 1
ATOM 880 N N . GLU A 1 119 ? -4.629 -2.434 -5.140 1.00 98.50 119 GLU A N 1
ATOM 881 C CA . GLU A 1 119 ? -4.308 -1.139 -4.528 1.00 98.50 119 GLU A CA 1
ATOM 882 C C . GLU A 1 119 ? -5.561 -0.301 -4.289 1.00 98.50 119 GLU A C 1
ATOM 884 O O . GLU A 1 119 ? -5.798 0.167 -3.171 1.00 98.50 119 GLU A O 1
ATOM 889 N N . SER A 1 120 ? -6.428 -0.199 -5.298 1.00 98.56 120 SER A N 1
ATOM 890 C CA . SER A 1 120 ? -7.738 0.446 -5.161 1.00 98.56 120 SER A CA 1
ATOM 891 C C . SER A 1 120 ? -8.582 -0.245 -4.087 1.00 98.56 120 SER A C 1
ATOM 893 O O . SER A 1 120 ? -9.210 0.414 -3.253 1.00 98.56 120 SER A O 1
ATOM 895 N N . GLY A 1 121 ? -8.548 -1.580 -4.052 1.00 98.69 121 GLY A N 1
ATOM 896 C CA . GLY A 1 121 ? -9.184 -2.389 -3.019 1.00 98.69 121 GLY A CA 1
ATOM 897 C C . GLY A 1 121 ? -8.679 -2.046 -1.619 1.00 98.69 121 GLY A C 1
ATOM 898 O O . GLY A 1 121 ? -9.495 -1.839 -0.720 1.00 98.69 121 GLY A O 1
ATOM 899 N N . VAL A 1 122 ? -7.361 -1.927 -1.423 1.00 98.75 122 VAL A N 1
ATOM 900 C CA . VAL A 1 122 ? -6.763 -1.515 -0.141 1.00 98.75 122 VAL A CA 1
ATOM 901 C C . VAL A 1 122 ? -7.258 -0.133 0.261 1.00 98.75 122 VAL A C 1
ATOM 903 O O . VAL A 1 122 ? -7.720 0.029 1.393 1.00 98.75 122 VAL A O 1
ATOM 906 N N . VAL A 1 123 ? -7.226 0.844 -0.649 1.00 98.75 123 VAL A N 1
ATOM 907 C CA . VAL A 1 123 ? -7.685 2.213 -0.370 1.00 98.75 123 VAL A CA 1
ATOM 908 C C . VAL A 1 123 ? -9.140 2.211 0.096 1.00 98.75 123 VAL A C 1
ATOM 910 O O . VAL A 1 123 ? -9.444 2.783 1.145 1.00 98.75 123 VAL A O 1
ATOM 913 N N . VAL A 1 124 ? -10.039 1.527 -0.616 1.00 98.62 124 VAL A N 1
ATOM 914 C CA . VAL A 1 124 ? -11.470 1.476 -0.273 1.00 98.62 124 VAL A CA 1
ATOM 915 C C . VAL A 1 124 ? -11.709 0.724 1.038 1.00 98.62 124 VAL A C 1
ATOM 917 O O . VAL A 1 124 ? -12.366 1.245 1.946 1.00 98.62 124 VAL A O 1
ATOM 920 N N . VAL A 1 125 ? -11.167 -0.489 1.168 1.00 98.50 125 VAL A N 1
ATOM 921 C CA . VAL A 1 125 ? -11.398 -1.369 2.324 1.00 98.50 125 VAL A CA 1
ATOM 922 C C . VAL A 1 125 ? -10.831 -0.756 3.602 1.00 98.50 125 VAL A C 1
ATOM 924 O O . VAL A 1 125 ? -11.512 -0.742 4.633 1.00 98.50 125 VAL A O 1
ATOM 927 N N . LEU A 1 126 ? -9.611 -0.214 3.555 1.00 98.12 126 LEU A N 1
ATOM 928 C CA . LEU A 1 126 ? -8.988 0.388 4.729 1.00 98.12 126 LEU A CA 1
ATOM 929 C C . LEU A 1 126 ? -9.580 1.758 5.064 1.00 98.12 126 LEU A C 1
ATOM 931 O O . LEU A 1 126 ? -9.705 2.073 6.247 1.00 98.12 126 LEU A O 1
ATOM 935 N N . SER A 1 127 ? -10.040 2.537 4.081 1.00 98.12 127 SER A N 1
ATOM 936 C CA . SER A 1 127 ? -10.801 3.764 4.362 1.00 98.12 127 SER A CA 1
ATOM 937 C C . SER A 1 127 ? -12.110 3.453 5.088 1.00 98.12 127 SER A C 1
ATOM 939 O O . SER A 1 127 ? -12.450 4.113 6.073 1.00 98.12 127 SER A O 1
ATOM 941 N N . ALA A 1 128 ? -12.821 2.397 4.676 1.00 97.31 128 ALA A N 1
ATOM 942 C CA . ALA A 1 128 ? -14.013 1.926 5.377 1.00 97.31 128 ALA A CA 1
ATOM 943 C C . ALA A 1 128 ? -13.687 1.445 6.802 1.00 97.31 128 ALA A C 1
ATOM 945 O O . ALA A 1 128 ? -14.401 1.782 7.750 1.00 97.31 128 ALA A O 1
ATOM 946 N N . PHE A 1 129 ? -12.586 0.706 6.980 1.00 95.75 129 PHE A N 1
ATOM 947 C CA . PHE A 1 129 ? -12.091 0.314 8.301 1.00 95.75 129 PHE A CA 1
ATOM 948 C C . PHE A 1 129 ? -11.828 1.535 9.198 1.00 95.75 129 PHE A C 1
ATOM 950 O O . PHE A 1 129 ? -12.341 1.585 10.319 1.00 95.75 129 PHE A O 1
ATOM 957 N N . LEU A 1 130 ? -11.109 2.546 8.697 1.00 95.00 130 LEU A N 1
ATOM 958 C CA . LEU A 1 130 ? -10.820 3.781 9.429 1.00 95.00 130 LEU A CA 1
ATOM 959 C C . LEU A 1 130 ? -12.083 4.550 9.803 1.00 95.00 130 LEU A C 1
ATOM 961 O O . LEU A 1 130 ? -12.209 5.000 10.942 1.00 95.00 130 LEU A O 1
ATOM 965 N N . ALA A 1 131 ? -13.041 4.668 8.884 1.00 94.75 131 ALA A N 1
ATOM 966 C CA . ALA A 1 131 ? -14.306 5.339 9.153 1.00 94.75 131 ALA A CA 1
ATOM 967 C C . ALA A 1 131 ? -15.084 4.657 10.293 1.00 94.75 131 ALA A C 1
ATOM 969 O O . ALA A 1 131 ? -15.678 5.339 11.132 1.00 94.75 131 ALA A O 1
ATOM 970 N N . LEU A 1 132 ? -15.065 3.321 10.362 1.00 93.31 132 LEU A N 1
ATOM 971 C CA . LEU A 1 132 ? -15.694 2.571 11.451 1.00 93.31 132 LEU A CA 1
ATOM 972 C C . LEU A 1 132 ? -14.946 2.730 12.780 1.00 93.31 132 LEU A C 1
ATOM 974 O O . LEU A 1 132 ? -15.593 2.912 13.810 1.00 93.31 132 LEU A O 1
ATOM 978 N N . GLU A 1 133 ? -13.613 2.693 12.782 1.00 89.50 133 GLU A N 1
ATOM 979 C CA . GLU A 1 133 ? -12.822 2.899 14.004 1.00 89.50 133 GLU A CA 1
ATOM 980 C C . GLU A 1 133 ? -12.945 4.336 14.535 1.00 89.50 133 GLU A C 1
ATOM 982 O O . GLU A 1 133 ? -13.144 4.537 15.733 1.00 89.50 133 GLU A O 1
ATOM 987 N N . ALA A 1 134 ? -12.963 5.346 13.663 1.00 87.62 134 ALA A N 1
ATOM 988 C CA . ALA A 1 134 ? -13.175 6.739 14.056 1.00 87.62 134 ALA A CA 1
ATOM 989 C C . ALA A 1 134 ? -14.533 6.953 14.747 1.00 87.62 134 ALA A C 1
ATOM 991 O O . ALA A 1 134 ? -14.629 7.721 15.705 1.00 87.62 134 ALA A O 1
ATOM 992 N N . ARG A 1 135 ? -15.585 6.245 14.309 1.00 88.06 135 ARG A N 1
ATOM 993 C CA . ARG A 1 135 ? -16.903 6.276 14.967 1.00 88.06 135 ARG A CA 1
ATOM 994 C C . ARG A 1 135 ? -16.863 5.686 16.378 1.00 88.06 135 ARG A C 1
ATOM 996 O O . ARG A 1 135 ? -17.561 6.198 17.244 1.00 88.06 135 ARG A O 1
ATOM 1003 N N . ARG A 1 136 ? -16.042 4.659 16.626 1.00 82.69 136 ARG A N 1
ATOM 1004 C CA . ARG A 1 136 ? -15.877 4.051 17.962 1.00 82.69 136 ARG A CA 1
ATOM 1005 C C . ARG A 1 136 ? -15.145 4.964 18.943 1.00 82.69 136 ARG A C 1
ATOM 1007 O O . ARG A 1 136 ? -15.372 4.862 20.142 1.00 82.69 136 ARG A O 1
ATOM 1014 N N . LEU A 1 137 ? -14.264 5.829 18.440 1.00 75.38 137 LEU A N 1
ATOM 1015 C CA . LEU A 1 137 ? -13.457 6.739 19.256 1.00 75.38 137 LEU A CA 1
ATOM 1016 C C . LEU A 1 137 ? -14.180 8.046 19.624 1.00 75.38 137 LEU A C 1
ATOM 1018 O O . LEU A 1 137 ? -13.678 8.789 20.467 1.00 75.38 137 LEU A O 1
ATOM 1022 N N . ARG A 1 138 ? -15.339 8.352 19.021 1.00 79.31 138 ARG A N 1
ATOM 1023 C CA . ARG A 1 138 ? -16.124 9.546 19.374 1.00 79.31 138 ARG A CA 1
ATOM 1024 C C . ARG A 1 138 ? -16.815 9.348 20.736 1.00 79.31 138 ARG A C 1
ATOM 1026 O O . ARG A 1 138 ? -17.574 8.389 20.877 1.00 79.31 138 ARG A O 1
ATOM 1033 N N . PRO A 1 139 ? -16.611 10.241 21.724 1.00 66.94 139 PRO A N 1
ATOM 1034 C CA . PRO A 1 139 ? -17.380 10.212 22.965 1.00 66.94 139 PRO A CA 1
ATOM 1035 C C . PRO A 1 139 ? -18.877 10.458 22.687 1.00 66.94 139 PRO A C 1
ATOM 1037 O O . PRO A 1 139 ? -19.194 11.213 21.761 1.00 66.94 139 PRO A O 1
ATOM 1040 N N . PRO A 1 140 ? -19.805 9.887 23.481 1.00 64.50 140 PRO A N 1
ATOM 1041 C CA . PRO A 1 140 ? -21.230 10.180 23.350 1.00 64.50 140 PRO A CA 1
ATOM 1042 C C . PRO A 1 140 ? -21.492 11.688 23.530 1.00 64.50 140 PRO A C 1
ATOM 1044 O O . PRO A 1 140 ? -20.985 12.273 24.497 1.00 64.50 140 PRO A O 1
ATOM 1047 N N . PRO A 1 141 ? -22.295 12.333 22.663 1.00 57.84 141 PRO A N 1
ATOM 1048 C CA . PRO A 1 141 ? -22.710 13.713 22.875 1.00 57.84 141 PRO A CA 1
ATOM 1049 C C . PRO A 1 141 ? -23.645 13.757 24.091 1.00 57.84 141 PRO A C 1
ATOM 1051 O O . PRO A 1 141 ? -24.808 13.381 23.996 1.00 57.84 141 PRO A O 1
ATOM 1054 N N . GLY A 1 142 ? -23.123 14.148 25.259 1.00 59.62 142 GLY A N 1
ATOM 1055 C CA . GLY A 1 142 ? -23.932 14.309 26.476 1.00 59.62 142 GLY A CA 1
ATOM 1056 C C . GLY A 1 142 ? -23.196 14.182 27.814 1.00 59.62 142 GLY A C 1
ATOM 1057 O O . GLY A 1 142 ? -23.693 14.667 28.825 1.00 59.62 142 GLY A O 1
ATOM 1058 N N . ALA A 1 143 ? -21.990 13.610 27.860 1.00 58.28 143 ALA A N 1
ATOM 1059 C CA . ALA A 1 143 ? -21.297 13.368 29.136 1.00 58.28 143 ALA A CA 1
ATOM 1060 C C . ALA A 1 143 ? -20.709 14.631 29.817 1.00 58.28 143 ALA A C 1
ATOM 1062 O O . ALA A 1 143 ? -20.229 14.548 30.945 1.00 58.28 143 ALA A O 1
ATOM 1063 N N . GLY A 1 144 ? -20.751 15.798 29.160 1.00 54.16 144 GLY A N 1
ATOM 1064 C CA . GLY A 1 144 ? -20.198 17.059 29.678 1.00 54.16 144 GLY A CA 1
ATOM 1065 C C . GLY A 1 144 ? -21.194 17.996 30.377 1.00 54.16 144 GLY A C 1
ATOM 1066 O O . GLY A 1 144 ? -20.765 19.008 30.920 1.00 54.16 144 GLY A O 1
ATOM 1067 N N . GLY A 1 145 ? -22.502 17.701 30.368 1.00 55.19 145 GLY A N 1
ATOM 1068 C CA . GLY A 1 145 ? -23.533 18.680 30.758 1.00 55.19 145 GLY A CA 1
ATOM 1069 C C . GLY A 1 145 ? -24.113 18.565 32.175 1.00 55.19 145 GLY A C 1
ATOM 1070 O O . GLY A 1 145 ? -24.586 19.557 32.718 1.00 55.19 145 GLY A O 1
ATOM 1071 N N . SER A 1 146 ? -24.095 17.392 32.817 1.00 56.00 146 SER A N 1
ATOM 1072 C CA . SER A 1 146 ? -24.974 17.161 33.986 1.00 56.00 146 SER A CA 1
ATOM 1073 C C . SER A 1 146 ? -24.338 17.306 35.372 1.00 56.00 146 SER A C 1
ATOM 1075 O O . SER A 1 146 ? -25.018 17.060 36.366 1.00 56.00 146 SER A O 1
ATOM 1077 N N . ARG A 1 147 ? -23.067 17.713 35.500 1.00 57.06 147 ARG A N 1
ATOM 1078 C CA . ARG A 1 147 ? -22.412 17.808 36.826 1.00 57.06 147 ARG A CA 1
ATOM 1079 C C . ARG A 1 147 ? -22.336 19.213 37.429 1.00 57.06 147 ARG A C 1
ATOM 1081 O O . ARG A 1 147 ? -22.003 19.322 38.603 1.00 57.06 147 ARG A O 1
ATOM 1088 N N . ALA A 1 148 ? -22.695 20.256 36.680 1.00 55.50 148 ALA A N 1
ATOM 1089 C CA . ALA A 1 148 ? -22.620 21.641 37.156 1.00 55.50 148 ALA A CA 1
ATOM 1090 C C . ALA A 1 148 ? -23.883 22.132 37.895 1.00 55.50 148 ALA A C 1
ATOM 1092 O O . ALA A 1 148 ? -23.807 23.119 38.609 1.00 55.50 148 ALA A O 1
ATOM 1093 N N . SER A 1 149 ? -25.027 21.438 37.801 1.00 54.94 149 SER A N 1
ATOM 1094 C CA . SER A 1 149 ? -26.304 21.956 38.336 1.00 54.94 149 SER A CA 1
ATOM 1095 C C . SER A 1 149 ? -26.691 21.456 39.739 1.00 54.94 149 SER A C 1
ATOM 1097 O O . SER A 1 149 ? -27.734 21.849 40.253 1.00 54.94 149 SER A O 1
ATOM 1099 N N . ARG A 1 150 ? -25.901 20.578 40.381 1.00 55.78 150 ARG A N 1
ATOM 1100 C CA . ARG A 1 150 ? -26.275 19.956 41.675 1.00 55.78 150 ARG A CA 1
ATOM 1101 C C . ARG A 1 150 ? -25.583 20.552 42.907 1.00 55.78 150 ARG A C 1
ATOM 1103 O O . ARG A 1 150 ? -25.682 19.965 43.980 1.00 55.78 150 ARG A O 1
ATOM 1110 N N . ARG A 1 151 ? -24.865 21.674 42.765 1.00 58.78 151 ARG A N 1
ATOM 1111 C CA . ARG A 1 151 ? -24.164 22.334 43.885 1.00 58.78 151 ARG A CA 1
ATOM 1112 C C . ARG A 1 151 ? -24.888 23.539 4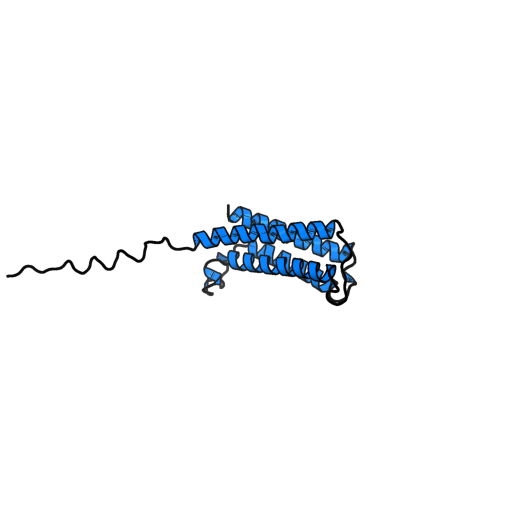4.495 1.00 58.78 151 ARG A C 1
ATOM 1114 O O . ARG A 1 151 ? -24.480 23.949 45.572 1.00 58.78 151 ARG A O 1
ATOM 1121 N N . ASP A 1 152 ? -26.004 23.989 43.918 1.00 58.59 152 ASP A N 1
ATOM 1122 C CA . ASP A 1 152 ? -26.691 25.218 44.361 1.00 58.59 152 ASP A CA 1
ATOM 1123 C C . ASP A 1 152 ? -28.001 24.992 45.142 1.00 58.59 152 ASP A C 1
ATOM 1125 O O . ASP A 1 152 ? -28.790 25.914 45.309 1.00 58.59 152 ASP A O 1
ATOM 1129 N N . GLN A 1 153 ? -28.263 23.784 45.658 1.00 61.84 153 GLN A N 1
ATOM 1130 C CA . GLN A 1 153 ? -29.479 23.511 46.453 1.00 61.84 153 GLN A CA 1
ATOM 1131 C C . GLN A 1 153 ? -29.244 23.323 47.959 1.00 61.84 153 GLN A C 1
ATOM 1133 O O . GLN A 1 153 ? -30.132 22.843 48.659 1.00 61.84 153 GLN A O 1
ATOM 1138 N N . HIS A 1 154 ? -28.089 23.722 48.501 1.00 62.22 154 HIS A N 1
ATOM 1139 C CA . HIS A 1 154 ? -27.911 23.753 49.956 1.00 62.22 154 HIS A CA 1
ATOM 1140 C C . HIS A 1 154 ? -28.225 25.145 50.517 1.00 62.22 154 HIS A C 1
ATOM 1142 O O . HIS A 1 154 ? -27.331 25.944 50.779 1.00 62.22 154 HIS A O 1
ATOM 1148 N N . VAL A 1 155 ? -29.520 25.432 50.672 1.00 67.06 155 VAL A N 1
ATOM 1149 C CA . VAL A 1 155 ? -30.017 26.558 51.476 1.00 67.06 155 VAL A CA 1
ATOM 1150 C C . VAL A 1 155 ? -30.128 26.072 52.928 1.00 67.06 155 VAL A C 1
ATOM 1152 O O . VAL A 1 155 ? -30.892 25.136 53.180 1.00 67.06 155 VAL A O 1
ATOM 1155 N N . PRO A 1 156 ? -29.383 26.643 53.892 1.00 68.25 156 PRO A N 1
ATOM 1156 C CA . PRO A 1 156 ? -29.548 26.297 55.298 1.00 68.25 156 PRO A CA 1
ATOM 1157 C C . PRO A 1 156 ? -30.837 26.928 55.858 1.00 68.25 156 PRO A C 1
ATOM 1159 O O . PRO A 1 156 ? -31.187 28.047 55.476 1.00 68.25 156 PRO A O 1
ATOM 1162 N N . PRO A 1 157 ? -31.561 26.246 56.764 1.00 69.25 157 PRO A N 1
ATOM 1163 C CA . PRO A 1 157 ? -32.743 26.817 57.391 1.00 69.25 157 PRO A CA 1
ATOM 1164 C C . PRO A 1 157 ? -32.355 27.913 58.392 1.00 69.25 157 PRO A C 1
ATOM 1166 O O . PRO A 1 157 ? -31.510 27.711 59.261 1.00 69.25 157 PRO A O 1
ATOM 1169 N N . HIS A 1 158 ? -33.022 29.060 58.274 1.00 67.50 158 HIS A N 1
ATOM 1170 C CA . HIS A 1 158 ? -33.009 30.139 59.257 1.00 67.50 158 HIS A CA 1
ATOM 1171 C C . HIS A 1 158 ? -33.473 29.642 60.633 1.00 67.50 158 HIS A C 1
ATOM 1173 O O . HIS A 1 158 ? -34.609 29.171 60.745 1.00 67.50 158 HIS A O 1
ATOM 1179 N N . ARG A 1 159 ? -32.637 29.821 61.662 1.00 63.69 159 ARG A N 1
ATOM 1180 C CA . ARG A 1 159 ? -33.029 30.103 63.051 1.00 63.69 159 ARG A CA 1
ATOM 1181 C C . ARG A 1 159 ? -31.952 30.927 63.737 1.00 63.69 159 ARG A C 1
ATOM 1183 O O . ARG A 1 159 ? -30.765 30.602 63.526 1.00 63.69 159 ARG A O 1
#

Foldseek 3Di:
DLVVLLLLLLVLLQLLLVLLVCCLPVVVLVPPPPSSVVSNVSNVLSNVLSCQSPDPQQPDPPLCVDPVCNPCVNLVSLVVLLVSLVVVVVLLVCLDVHNDVNHHDDDDDVSNVSSVVSSVSSNVSSVVSNVVVVVVPDDPPPPPPPPPPPPPPPDDDDD